Protein AF-A0A8H5K3U8-F1 (afdb_monomer_lite)

Radius of gyration: 23.88 Å; chains: 1; bounding box: 52×55×64 Å

Secondary structure (DSSP, 8-state):
---PPPP--------S-----------B-EEESS-GGGGTT-TTB-EEE-----SHHHHGGGHHHHHHHHHHHHHHHHHHHHS-TT-EEEESS--HHHHHHHHHHT-EEEE-HHHHHHHHHSPPHHHHHHHHHHHHHHHHHHHHHHHH--TT--GGG-

InterPro domains:
  IPR029149 Creatinase/Aminopeptidase P/Spt16, N-terminal [G3DSA:3.40.350.10] (11-123)

Structure (mmCIF, N/CA/C/O backbone):
data_AF-A0A8H5K3U8-F1
#
_entry.id   AF-A0A8H5K3U8-F1
#
loop_
_atom_site.group_PDB
_atom_site.id
_atom_site.type_symbol
_atom_site.label_atom_id
_atom_site.label_alt_id
_atom_site.label_comp_id
_atom_site.label_asym_id
_atom_site.label_entity_id
_atom_site.label_seq_id
_atom_site.pdbx_PDB_ins_code
_atom_site.Cartn_x
_atom_site.Cartn_y
_atom_site.Cartn_z
_atom_site.occupancy
_atom_site.B_iso_or_equiv
_atom_site.auth_seq_id
_atom_site.auth_comp_id
_atom_site.auth_asym_id
_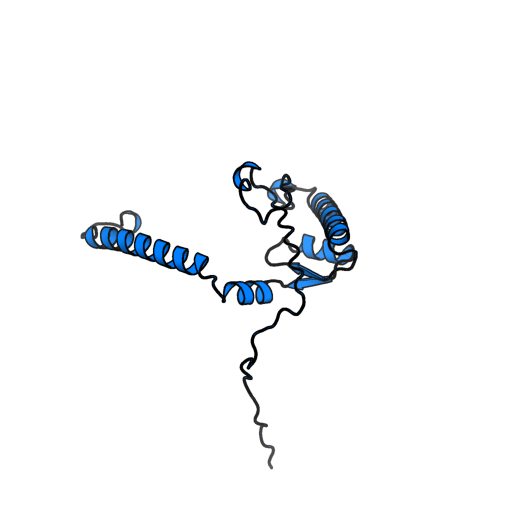atom_site.auth_atom_id
_atom_site.pdbx_PDB_model_num
ATOM 1 N N . MET A 1 1 ? 31.746 -33.593 36.440 1.00 41.69 1 MET A N 1
ATOM 2 C CA . MET A 1 1 ? 32.219 -32.749 35.324 1.00 41.69 1 MET A CA 1
ATOM 3 C C . MET A 1 1 ? 31.499 -33.202 34.060 1.00 41.69 1 MET A C 1
ATOM 5 O O . MET A 1 1 ? 31.989 -34.069 33.356 1.00 41.69 1 MET A O 1
ATOM 9 N N . ALA A 1 2 ? 30.262 -32.734 33.878 1.00 37.03 2 ALA A N 1
ATOM 10 C CA . ALA A 1 2 ? 29.428 -32.980 32.700 1.00 37.03 2 ALA A CA 1
ATOM 11 C C . ALA A 1 2 ? 28.155 -32.127 32.805 1.00 37.03 2 ALA A C 1
ATOM 13 O O . ALA A 1 2 ? 27.451 -32.224 33.806 1.00 37.03 2 ALA A O 1
ATOM 14 N N . SER A 1 3 ? 27.810 -31.383 31.757 1.00 30.94 3 SER A N 1
ATOM 15 C CA . SER A 1 3 ? 26.405 -31.221 31.374 1.00 30.94 3 SER A CA 1
ATOM 16 C C . SER A 1 3 ? 26.316 -30.980 29.872 1.00 30.94 3 SER A C 1
ATOM 18 O O . SER A 1 3 ? 26.881 -30.027 29.340 1.00 30.94 3 SER A O 1
ATOM 20 N N . LYS A 1 4 ? 25.625 -31.908 29.214 1.00 36.84 4 LYS A N 1
ATOM 21 C CA . LYS A 1 4 ? 25.260 -31.921 27.800 1.00 36.84 4 LYS A CA 1
ATOM 22 C C . LYS A 1 4 ? 24.430 -30.679 27.448 1.00 36.84 4 LYS A C 1
ATOM 24 O O . LYS A 1 4 ? 23.542 -30.307 28.209 1.00 36.84 4 LYS A O 1
ATOM 29 N N . LEU A 1 5 ? 24.686 -30.092 26.281 1.00 35.41 5 LEU A N 1
ATOM 30 C CA . LEU A 1 5 ? 23.784 -29.132 25.640 1.00 35.41 5 LEU A CA 1
ATOM 31 C C . LEU A 1 5 ? 22.569 -29.890 25.072 1.00 35.41 5 LEU A C 1
ATOM 33 O O . LEU A 1 5 ? 22.769 -30.936 24.447 1.00 35.41 5 LEU A O 1
ATOM 37 N N . PRO A 1 6 ? 21.328 -29.419 25.278 1.00 33.81 6 PRO A N 1
ATOM 38 C CA . PRO A 1 6 ? 20.158 -30.078 24.724 1.00 33.81 6 PRO A CA 1
ATOM 39 C C . PRO A 1 6 ? 19.976 -29.743 23.239 1.00 33.81 6 PRO A C 1
ATOM 41 O O . PRO A 1 6 ? 19.964 -28.591 22.815 1.00 33.81 6 PRO A O 1
ATOM 44 N N . SER A 1 7 ? 19.795 -30.811 22.472 1.00 40.22 7 SER A N 1
ATOM 45 C CA . SER A 1 7 ? 19.259 -30.866 21.119 1.00 40.22 7 SER A CA 1
ATOM 46 C C . SER A 1 7 ? 17.782 -30.456 21.088 1.00 40.22 7 SER A C 1
ATOM 48 O O . SER A 1 7 ? 16.975 -31.093 21.766 1.00 40.22 7 SER A O 1
ATOM 50 N N . SER A 1 8 ? 17.415 -29.448 20.292 1.00 31.80 8 SER A N 1
ATOM 51 C CA . SER A 1 8 ? 16.148 -29.377 19.529 1.00 31.80 8 SER A CA 1
ATOM 52 C C . SER A 1 8 ? 15.967 -27.992 18.893 1.00 31.80 8 SER A C 1
ATOM 54 O O . SER A 1 8 ? 15.274 -27.128 19.416 1.00 31.80 8 SER A O 1
ATOM 56 N N . VAL A 1 9 ? 16.554 -27.790 17.714 1.00 32.00 9 VAL A N 1
ATOM 57 C CA . VAL A 1 9 ? 15.950 -26.894 16.720 1.00 32.00 9 VAL A CA 1
ATOM 58 C C . VAL A 1 9 ? 15.238 -27.822 15.751 1.00 32.00 9 VAL A C 1
ATOM 60 O O . VAL A 1 9 ? 15.837 -28.350 14.821 1.00 32.00 9 VAL A O 1
ATOM 63 N N . ILE A 1 10 ? 13.986 -28.138 16.069 1.00 30.09 10 ILE A N 1
ATOM 64 C CA . ILE A 1 10 ? 13.078 -28.753 15.108 1.00 30.09 10 ILE A CA 1
ATOM 65 C C . ILE A 1 10 ? 12.421 -27.571 14.403 1.00 30.09 10 ILE A C 1
ATOM 67 O O . ILE A 1 10 ? 11.507 -26.951 14.945 1.00 30.09 10 ILE A O 1
ATOM 71 N N . GLU A 1 11 ? 12.928 -27.222 13.223 1.00 29.88 11 GLU A N 1
ATOM 72 C CA . GLU A 1 11 ? 12.160 -26.444 12.257 1.00 29.88 11 GLU A CA 1
ATOM 73 C C . GLU A 1 11 ? 10.977 -27.316 11.834 1.00 29.88 11 GLU A C 1
ATOM 75 O O . GLU A 1 11 ? 11.098 -28.226 11.017 1.00 29.88 11 GLU A O 1
ATOM 80 N N . THR A 1 12 ? 9.826 -27.110 12.469 1.00 28.36 12 THR A N 1
ATOM 81 C CA . THR A 1 12 ? 8.579 -27.696 11.992 1.00 28.36 12 THR A CA 1
ATOM 82 C C . THR A 1 12 ? 8.123 -26.878 10.794 1.00 28.36 12 THR A C 1
ATOM 84 O O . THR A 1 12 ? 7.576 -25.785 10.962 1.00 28.36 12 THR A O 1
ATOM 87 N N . GLU A 1 13 ? 8.345 -27.396 9.587 1.00 31.05 13 GLU A N 1
ATOM 88 C CA . GLU A 1 13 ? 7.593 -26.942 8.421 1.00 31.05 13 GLU A CA 1
ATOM 89 C C . GLU A 1 13 ? 6.086 -27.077 8.705 1.00 31.05 13 GLU A C 1
ATOM 91 O O . GLU A 1 13 ? 5.658 -28.082 9.290 1.00 31.05 13 GLU A O 1
ATOM 96 N N . PRO A 1 14 ? 5.252 -26.092 8.331 1.00 33.97 14 PRO A N 1
ATOM 97 C CA . PRO A 1 14 ? 3.816 -26.206 8.514 1.00 33.97 14 PRO A CA 1
ATOM 98 C C . PRO A 1 14 ? 3.279 -27.280 7.559 1.00 33.97 14 PRO A C 1
ATOM 100 O O . PRO A 1 14 ? 3.079 -27.050 6.372 1.00 33.97 14 PRO A O 1
ATOM 103 N N . SER A 1 15 ? 3.022 -28.469 8.102 1.00 33.56 15 SER A N 1
ATOM 104 C CA . SER A 1 15 ? 2.522 -29.658 7.397 1.00 33.56 15 SER A CA 1
ATOM 105 C C . SER A 1 15 ? 1.060 -29.564 6.940 1.00 33.56 15 SER A C 1
ATOM 107 O O . SER A 1 15 ? 0.487 -30.558 6.501 1.00 33.56 15 SER A O 1
ATOM 109 N N . HIS A 1 16 ? 0.429 -28.396 7.064 1.00 28.73 16 HIS A N 1
ATOM 110 C CA . HIS A 1 16 ? -0.973 -28.179 6.726 1.00 28.73 16 HIS A CA 1
ATOM 111 C C . HIS A 1 16 ? -1.127 -26.813 6.045 1.00 28.73 16 HIS A C 1
ATOM 113 O O . HIS A 1 16 ? -0.524 -25.841 6.512 1.00 28.73 16 HIS A O 1
ATOM 119 N N . PRO A 1 17 ? -1.937 -26.696 4.972 1.00 31.94 17 PRO A N 1
ATOM 120 C CA . PRO A 1 17 ? -2.291 -25.393 4.427 1.00 31.94 17 PRO A CA 1
ATOM 121 C C . PRO A 1 17 ? -2.891 -24.547 5.550 1.00 31.94 17 PRO A C 1
ATOM 123 O O . PRO A 1 17 ? -3.737 -25.025 6.307 1.00 31.94 17 PRO A O 1
ATOM 126 N N . VAL A 1 18 ? -2.439 -23.297 5.674 1.00 37.34 18 VAL A N 1
ATOM 127 C CA . VAL A 1 18 ? -3.036 -22.322 6.591 1.00 37.34 18 VAL A CA 1
ATOM 128 C C . VAL A 1 18 ? -4.493 -22.136 6.167 1.00 37.34 18 VAL A C 1
ATOM 130 O O . VAL A 1 18 ? -4.800 -21.388 5.243 1.00 37.34 18 VAL A O 1
ATOM 133 N N . SER A 1 19 ? -5.401 -22.874 6.801 1.00 28.19 19 SER A N 1
ATOM 134 C CA . SER A 1 19 ? -6.834 -22.712 6.606 1.00 28.19 19 SER A CA 1
ATOM 135 C C . SER A 1 19 ? -7.246 -21.419 7.297 1.00 28.19 19 SER A C 1
ATOM 137 O O . SER A 1 19 ? -7.151 -21.325 8.521 1.00 28.19 19 SER A O 1
ATOM 139 N N . PHE A 1 20 ? -7.704 -20.425 6.540 1.00 37.19 20 PHE A N 1
ATOM 140 C CA . PHE A 1 20 ? -8.389 -19.262 7.099 1.00 37.19 20 PHE A CA 1
ATOM 141 C C . PHE A 1 20 ? -9.792 -19.721 7.543 1.00 37.19 20 PHE A C 1
ATOM 143 O O . PHE A 1 20 ? -10.634 -19.948 6.676 1.00 37.19 20 PHE A O 1
ATOM 150 N N . PRO A 1 21 ? -10.081 -19.922 8.848 1.00 32.56 21 PRO A N 1
ATOM 151 C CA . PRO A 1 21 ? -11.246 -20.706 9.271 1.00 32.56 21 PRO A CA 1
ATOM 152 C C . PRO A 1 21 ? -12.588 -19.971 9.178 1.00 32.56 21 PRO A C 1
ATOM 154 O O . PRO A 1 21 ? -13.577 -20.460 9.711 1.00 32.56 21 PRO A O 1
ATOM 157 N N . TYR A 1 22 ? -12.662 -18.807 8.536 1.00 38.38 22 TYR A N 1
ATOM 158 C CA . TYR A 1 22 ? -13.899 -18.039 8.453 1.00 38.38 22 TYR A CA 1
ATOM 159 C C . TYR A 1 22 ? -14.019 -17.387 7.079 1.00 38.38 22 TYR A C 1
ATOM 161 O O . TYR A 1 22 ? -13.282 -16.461 6.747 1.00 38.38 22 TYR A O 1
ATOM 169 N N . GLY A 1 23 ? -14.979 -17.880 6.294 1.00 33.06 23 GLY A N 1
ATOM 170 C CA . GLY A 1 23 ? -15.411 -17.343 5.002 1.00 33.06 23 GLY A CA 1
ATOM 171 C C . GLY A 1 23 ? -16.159 -16.014 5.116 1.00 33.06 23 GLY A C 1
ATOM 172 O O . GLY A 1 23 ? -17.230 -15.850 4.542 1.00 33.06 23 GLY A O 1
ATOM 173 N N . HIS A 1 24 ? -15.597 -15.061 5.853 1.00 31.67 24 HIS A N 1
ATOM 174 C CA . HIS A 1 24 ? -16.055 -13.679 5.874 1.00 31.67 24 HIS A CA 1
ATOM 175 C C . HIS A 1 24 ? -14.875 -12.773 5.541 1.00 31.67 24 HIS A C 1
ATOM 177 O O . HIS A 1 24 ? -14.358 -12.042 6.382 1.00 31.67 24 HIS A O 1
ATOM 183 N N . SER A 1 25 ? -14.443 -12.827 4.283 1.00 35.81 25 SER A N 1
ATOM 184 C CA . SER A 1 25 ? -13.732 -11.707 3.682 1.00 35.81 25 SER A CA 1
ATOM 185 C C . SER A 1 25 ? -14.738 -10.568 3.573 1.00 35.81 25 SER A C 1
ATOM 187 O O . SER A 1 25 ? -15.526 -10.504 2.632 1.00 35.81 25 SER A O 1
ATOM 189 N N . ILE A 1 26 ? -14.772 -9.687 4.566 1.00 36.06 26 ILE A N 1
ATOM 190 C CA . ILE A 1 26 ? -15.421 -8.397 4.386 1.00 36.06 26 ILE A CA 1
ATOM 191 C C . ILE A 1 26 ? -14.509 -7.611 3.436 1.00 36.06 26 ILE A C 1
ATOM 193 O O . ILE A 1 26 ? -13.497 -7.052 3.856 1.00 36.06 26 ILE A O 1
ATOM 197 N N . HIS A 1 27 ? -14.839 -7.609 2.145 1.00 40.59 27 HIS A N 1
ATOM 198 C CA . HIS A 1 27 ? -14.146 -6.829 1.118 1.00 40.59 27 HIS A CA 1
ATOM 199 C C . HIS A 1 27 ? -14.521 -5.343 1.194 1.00 40.59 27 HIS A C 1
ATOM 201 O O . HIS A 1 27 ? -14.729 -4.716 0.172 1.00 40.59 27 HIS A O 1
ATOM 207 N N . HIS A 1 28 ? -14.553 -4.738 2.387 1.00 45.00 28 HIS A N 1
ATOM 208 C CA . HIS A 1 28 ? -14.693 -3.285 2.494 1.00 45.00 28 HIS A CA 1
ATOM 209 C C . HIS A 1 28 ? -13.369 -2.609 2.161 1.00 45.00 28 HIS A C 1
ATOM 211 O O . HIS A 1 28 ? -12.649 -2.105 3.026 1.00 45.00 28 HIS A O 1
ATOM 217 N N . VAL A 1 29 ? -13.044 -2.587 0.872 1.00 49.41 29 VAL A N 1
ATOM 218 C CA . VAL A 1 29 ? -11.942 -1.794 0.349 1.00 49.41 29 VAL A CA 1
ATOM 219 C C . VAL A 1 29 ? -12.456 -0.372 0.179 1.00 49.41 29 VAL A C 1
ATOM 221 O O . VAL A 1 29 ? -12.928 0.020 -0.881 1.00 49.41 29 VAL A O 1
ATOM 224 N N . ARG A 1 30 ? -12.387 0.423 1.248 1.00 54.00 30 ARG A N 1
ATOM 225 C CA . ARG A 1 30 ? -12.609 1.868 1.146 1.00 54.00 30 ARG A CA 1
ATOM 226 C C . ARG A 1 30 ? -11.314 2.547 0.747 1.00 54.00 30 ARG A C 1
ATOM 228 O O . ARG A 1 30 ? -10.394 2.678 1.553 1.00 54.00 30 ARG A O 1
ATOM 235 N N . VAL A 1 31 ? -11.244 2.973 -0.510 1.00 55.28 31 VAL A N 1
ATOM 236 C CA . VAL A 1 31 ? -10.058 3.651 -1.035 1.00 55.28 31 VAL A CA 1
ATOM 237 C C . VAL A 1 31 ? -10.139 5.139 -0.733 1.00 55.28 31 VAL A C 1
ATOM 239 O O . VAL A 1 31 ? -11.107 5.818 -1.080 1.00 55.28 31 VAL A O 1
ATOM 242 N N . TYR A 1 32 ? -9.088 5.639 -0.093 1.00 56.69 32 TYR A N 1
ATOM 243 C CA . TYR A 1 32 ? -8.920 7.041 0.245 1.00 56.69 32 TYR A CA 1
ATOM 244 C C . TYR A 1 32 ? -7.882 7.667 -0.687 1.00 56.69 32 TYR A C 1
ATOM 246 O O . TYR A 1 32 ? -6.724 7.262 -0.688 1.00 56.69 32 TYR A O 1
ATOM 254 N N . GLY A 1 33 ? -8.273 8.709 -1.427 1.00 58.09 33 GLY A N 1
ATOM 255 C CA . GLY A 1 33 ? -7.319 9.608 -2.102 1.00 58.09 33 GLY A CA 1
ATOM 256 C C . GLY A 1 33 ? -7.055 9.326 -3.572 1.00 58.09 33 GLY A C 1
ATOM 257 O O . GLY A 1 33 ? -6.319 10.083 -4.200 1.00 58.09 33 GLY A O 1
ATOM 258 N N . LEU A 1 34 ? -7.707 8.313 -4.136 1.00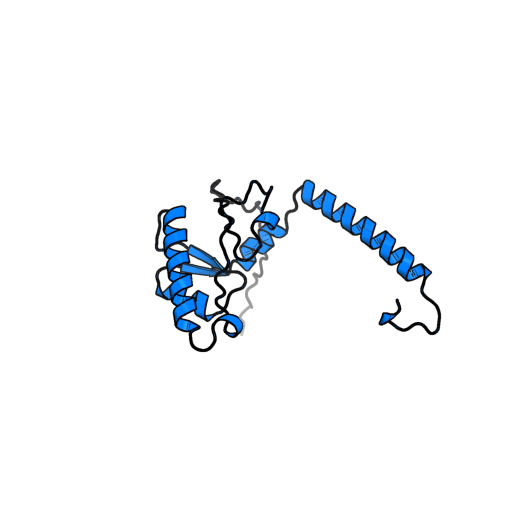 58.47 34 LEU A N 1
ATOM 259 C CA . LEU A 1 34 ? -7.863 8.214 -5.579 1.00 58.47 34 LEU A CA 1
ATOM 260 C C . LEU A 1 34 ? -9.053 9.080 -6.021 1.00 58.47 34 LEU A C 1
ATOM 262 O O . LEU A 1 34 ? -10.096 9.068 -5.358 1.00 58.47 34 LEU A O 1
ATOM 266 N N . PRO A 1 35 ? -8.944 9.818 -7.138 1.00 71.19 35 PRO A N 1
ATOM 267 C CA . PRO A 1 35 ? -10.115 10.294 -7.854 1.00 71.19 35 PRO A CA 1
ATOM 268 C C . PRO A 1 35 ? -11.127 9.151 -8.051 1.00 71.19 35 PRO A C 1
ATOM 270 O O . PRO A 1 35 ? -10.708 8.056 -8.432 1.00 71.19 35 PRO A O 1
ATOM 273 N N . PRO A 1 36 ? -12.442 9.376 -7.854 1.00 75.56 36 PRO A N 1
ATOM 274 C CA . PRO A 1 36 ? -13.441 8.306 -7.919 1.00 75.56 36 PRO A CA 1
ATOM 275 C C . PRO A 1 36 ? -13.400 7.469 -9.200 1.00 75.56 36 PRO A C 1
ATOM 277 O O . PRO A 1 36 ? -13.690 6.279 -9.160 1.00 75.56 36 PRO A O 1
ATOM 280 N N . HIS A 1 37 ? -12.983 8.065 -10.321 1.00 83.56 37 HIS A N 1
ATOM 281 C CA . HIS A 1 37 ? -12.863 7.370 -11.600 1.00 83.56 37 HIS A CA 1
ATOM 282 C C . HIS A 1 37 ? -11.811 6.250 -11.612 1.00 83.56 37 HIS A C 1
ATOM 284 O O . HIS A 1 37 ? -11.955 5.312 -12.380 1.00 83.56 37 HIS A O 1
ATOM 290 N N . LEU A 1 38 ? -10.781 6.302 -10.759 1.00 82.31 38 LEU A N 1
ATOM 291 C CA . LEU A 1 38 ? -9.758 5.248 -10.692 1.00 82.31 38 LEU A CA 1
ATOM 292 C C . LEU A 1 38 ? -10.234 3.998 -9.948 1.00 82.31 38 LEU A C 1
ATOM 294 O O . LEU A 1 38 ? -9.598 2.957 -10.042 1.00 82.31 38 LEU A O 1
ATOM 298 N N . ALA A 1 39 ? -11.324 4.109 -9.191 1.00 79.94 39 ALA A N 1
ATOM 299 C CA . ALA A 1 39 ? -11.955 2.982 -8.517 1.00 79.94 39 ALA A CA 1
ATOM 300 C C . ALA A 1 39 ? -13.167 2.436 -9.301 1.00 79.94 39 ALA A C 1
ATOM 302 O O . ALA A 1 39 ? -13.772 1.448 -8.890 1.00 79.94 39 ALA A O 1
ATOM 303 N N . GLN A 1 40 ? -13.537 3.070 -10.422 1.00 80.50 40 GLN A N 1
ATOM 304 C CA . GLN A 1 40 ? -14.645 2.614 -11.260 1.00 80.50 40 GLN A CA 1
ATOM 305 C C . GLN A 1 40 ? -14.317 1.261 -11.897 1.00 80.50 40 GLN A C 1
ATOM 307 O O . GLN A 1 40 ? -13.242 1.073 -12.456 1.00 80.50 40 GLN A O 1
ATOM 312 N N . GLY A 1 41 ? -15.278 0.337 -11.847 1.00 83.44 41 GLY A N 1
ATOM 313 C CA . GLY A 1 41 ? -15.153 -0.984 -12.466 1.00 83.44 41 GLY A CA 1
ATOM 314 C C . GLY A 1 41 ? -14.494 -2.056 -11.595 1.00 83.44 41 GLY A C 1
ATOM 315 O O . GLY A 1 41 ? -14.315 -3.164 -12.084 1.00 83.44 41 GLY A O 1
ATOM 316 N N . HIS A 1 42 ? -14.165 -1.767 -10.331 1.00 82.94 42 HIS A N 1
ATOM 317 C CA . HIS A 1 42 ? -13.680 -2.773 -9.381 1.00 82.94 42 HIS A CA 1
ATOM 318 C C . HIS A 1 42 ? -14.823 -3.313 -8.516 1.00 82.94 42 HIS A C 1
ATOM 320 O O . HIS A 1 42 ? -15.293 -2.629 -7.610 1.00 82.94 42 HIS A O 1
ATOM 326 N N . GLU A 1 43 ? -15.243 -4.558 -8.746 1.00 84.06 43 GLU A N 1
ATOM 327 C CA . GLU A 1 43 ? -16.373 -5.176 -8.034 1.00 84.06 43 GLU A CA 1
ATOM 328 C C . GLU A 1 43 ? -16.123 -5.443 -6.539 1.00 84.06 43 GLU A C 1
ATOM 330 O O . GLU A 1 43 ? -17.060 -5.711 -5.794 1.00 84.06 43 GLU A O 1
ATOM 335 N N . THR A 1 44 ? -14.870 -5.364 -6.090 1.00 82.44 44 THR A N 1
ATOM 336 C CA . THR A 1 44 ? -14.463 -5.595 -4.692 1.00 82.44 44 THR A CA 1
ATOM 337 C C . THR A 1 44 ? -14.349 -4.310 -3.863 1.00 82.44 44 THR A C 1
ATOM 339 O O . THR A 1 44 ? -13.899 -4.357 -2.720 1.00 82.44 44 THR A O 1
ATOM 342 N N . VAL A 1 45 ? -14.718 -3.155 -4.428 1.00 84.06 45 VAL A N 1
ATOM 343 C CA . VAL A 1 45 ? -14.700 -1.846 -3.759 1.00 84.06 45 VAL A CA 1
ATOM 344 C C . VAL A 1 45 ? -16.136 -1.403 -3.495 1.00 84.06 45 VAL A C 1
ATOM 346 O O . VAL A 1 45 ? -16.837 -0.989 -4.414 1.00 84.06 45 VAL A O 1
ATOM 349 N N . ASP A 1 46 ? -16.570 -1.435 -2.235 1.00 83.25 46 ASP A N 1
ATOM 350 C CA . ASP A 1 46 ? -17.941 -1.029 -1.890 1.00 83.25 46 ASP A CA 1
ATOM 351 C C . ASP A 1 46 ? -18.152 0.488 -1.909 1.00 83.25 46 ASP A C 1
ATOM 353 O O . ASP A 1 46 ? -19.251 0.970 -2.173 1.00 83.25 46 ASP A O 1
ATOM 357 N N . GLU A 1 47 ? -17.122 1.268 -1.564 1.00 83.12 47 GLU A N 1
ATOM 358 C CA . GLU A 1 47 ? -17.263 2.717 -1.437 1.00 83.12 47 GLU A CA 1
ATOM 359 C C . GLU A 1 47 ? -15.940 3.462 -1.631 1.00 83.12 47 GLU A C 1
ATOM 361 O O . GLU A 1 47 ? -14.894 3.082 -1.103 1.00 83.12 47 GLU A O 1
ATOM 366 N N . VAL A 1 48 ? -16.014 4.601 -2.320 1.00 82.06 48 VAL A N 1
ATOM 367 C CA . VAL A 1 48 ? -14.884 5.507 -2.540 1.00 82.06 48 VAL A CA 1
ATOM 368 C C . VAL A 1 48 ? -15.120 6.807 -1.786 1.00 82.06 48 VAL A C 1
ATOM 370 O O . VAL A 1 48 ? -16.158 7.449 -1.944 1.00 82.06 48 VAL A O 1
ATOM 373 N N . ARG A 1 49 ? -14.145 7.221 -0.972 1.00 79.88 49 ARG A N 1
ATOM 374 C CA . ARG A 1 49 ? -14.217 8.451 -0.172 1.00 79.88 49 ARG A CA 1
ATOM 375 C C . ARG A 1 49 ? -12.995 9.325 -0.416 1.00 79.88 49 ARG A C 1
ATOM 377 O O . ARG A 1 49 ? -11.888 8.845 -0.650 1.00 79.88 49 ARG A O 1
ATOM 384 N N . THR A 1 50 ? -13.167 10.634 -0.276 1.00 79.38 50 THR A N 1
ATOM 385 C CA . THR A 1 50 ? -12.039 11.571 -0.311 1.00 79.38 50 THR A CA 1
ATOM 386 C C . THR A 1 50 ? -11.043 11.255 0.808 1.00 79.38 50 THR A C 1
ATOM 388 O O . THR A 1 50 ? -11.434 11.145 1.974 1.00 79.38 50 THR A O 1
ATOM 391 N N . ALA A 1 51 ? -9.749 11.145 0.474 1.00 78.19 51 ALA A N 1
ATOM 392 C CA . ALA A 1 51 ? -8.699 10.965 1.477 1.00 78.19 51 ALA A CA 1
ATOM 393 C C . ALA A 1 51 ? -8.659 12.114 2.474 1.00 78.19 51 ALA A C 1
ATOM 395 O O . ALA A 1 51 ? -8.639 13.290 2.111 1.00 78.19 51 ALA A O 1
ATOM 396 N N . LYS A 1 52 ? -8.516 11.744 3.744 1.00 81.38 52 LYS A N 1
ATOM 397 C CA . LYS A 1 52 ? -8.117 12.654 4.810 1.00 81.38 52 LYS A CA 1
ATOM 398 C C . LYS A 1 52 ? -6.661 12.371 5.131 1.00 81.38 52 LYS A C 1
ATOM 400 O O . LYS A 1 52 ? -6.337 11.363 5.750 1.00 81.38 52 LYS A O 1
ATOM 405 N N . SER A 1 53 ? -5.784 13.252 4.666 1.00 82.06 53 SER A N 1
ATOM 406 C CA . SER A 1 53 ? -4.356 13.117 4.925 1.00 82.06 53 SER A CA 1
ATOM 407 C C . SER A 1 53 ? -4.047 13.413 6.393 1.00 82.06 53 SER A C 1
ATOM 409 O O . SER A 1 53 ? -4.368 14.487 6.908 1.00 82.06 53 SER A O 1
ATOM 411 N N . VAL A 1 54 ? -3.387 12.459 7.045 1.00 87.81 54 VAL A N 1
ATOM 412 C CA . VAL A 1 54 ? -2.898 12.532 8.430 1.00 87.81 54 VAL A CA 1
ATOM 413 C C . VAL A 1 54 ? -1.373 12.634 8.466 1.00 87.81 54 VAL A C 1
ATOM 415 O O . VAL A 1 54 ? -0.711 12.020 9.291 1.00 87.81 54 VAL A O 1
ATOM 418 N N . THR A 1 55 ? -0.796 13.390 7.530 1.00 88.00 55 THR A N 1
ATOM 419 C CA . THR A 1 55 ? 0.648 13.666 7.458 1.00 88.00 55 THR A CA 1
ATOM 420 C C . THR A 1 55 ? 0.951 15.094 7.889 1.00 88.00 55 THR A C 1
ATOM 422 O O . THR A 1 55 ? 0.141 16.000 7.654 1.00 88.00 55 THR A O 1
ATOM 425 N N . PHE A 1 56 ? 2.138 15.324 8.457 1.00 89.88 56 PHE A N 1
ATOM 426 C CA . PHE A 1 56 ? 2.551 16.666 8.870 1.00 89.88 56 PHE A CA 1
ATOM 427 C C . PHE A 1 56 ? 2.586 17.644 7.690 1.00 89.88 56 PHE A C 1
ATOM 429 O O . PHE A 1 56 ? 2.051 18.739 7.804 1.00 89.88 56 PHE A O 1
ATOM 436 N N . THR A 1 57 ? 3.081 17.231 6.520 1.00 90.69 57 THR A N 1
ATOM 437 C CA . THR A 1 57 ? 3.123 18.070 5.306 1.00 90.69 57 THR A CA 1
ATOM 438 C C . THR A 1 57 ? 1.757 18.651 4.934 1.00 90.69 57 THR A C 1
ATOM 440 O O . THR A 1 57 ? 1.655 19.796 4.514 1.00 90.69 57 THR A O 1
ATOM 443 N N . SER A 1 58 ? 0.686 17.878 5.124 1.00 86.81 58 SER A N 1
ATOM 444 C CA . SER A 1 58 ? -0.681 18.309 4.801 1.00 86.81 58 SER A CA 1
ATOM 445 C C . SER A 1 58 ? -1.408 19.028 5.945 1.00 86.81 58 SER A C 1
ATOM 447 O O . SER A 1 58 ? -2.422 19.690 5.715 1.00 86.81 58 SER A O 1
ATOM 449 N N . SER A 1 59 ? -0.952 18.841 7.185 1.00 89.06 59 SER A N 1
ATOM 450 C CA . SER A 1 59 ? -1.695 19.175 8.410 1.00 89.06 59 SER A CA 1
ATOM 451 C C . SER A 1 59 ? -1.021 20.235 9.272 1.00 89.06 59 SER A C 1
ATOM 453 O O . SER A 1 59 ? -1.690 20.885 10.081 1.00 89.06 59 SER A O 1
ATOM 455 N N . GLY A 1 60 ? 0.289 20.401 9.101 1.00 93.31 60 GLY A N 1
ATOM 456 C CA . GLY A 1 60 ? 1.140 21.280 9.881 1.00 93.31 60 GLY A CA 1
ATOM 457 C C . GLY A 1 60 ? 0.940 21.092 11.390 1.00 93.31 60 GLY A C 1
ATOM 458 O O . GLY A 1 60 ? 0.708 19.972 11.855 1.00 93.31 60 GLY A O 1
ATOM 459 N N . PRO A 1 61 ? 0.933 22.191 12.164 1.00 95.75 61 PRO A N 1
ATOM 460 C CA . PRO A 1 61 ? 0.760 22.152 13.618 1.00 95.75 61 PRO A CA 1
ATOM 461 C C . PRO A 1 61 ? -0.547 21.505 14.109 1.00 95.75 61 PRO A C 1
ATOM 463 O O . PRO A 1 61 ? -0.656 21.148 15.276 1.00 95.75 61 PRO A O 1
ATOM 466 N N . LYS A 1 62 ? -1.555 21.328 13.242 1.00 93.50 62 LYS A N 1
ATOM 467 C CA . LYS A 1 62 ? -2.845 20.709 13.598 1.00 93.50 62 LYS A CA 1
ATOM 468 C C . LYS A 1 62 ? -2.843 19.180 13.455 1.00 93.50 62 LYS A C 1
ATOM 470 O O . LYS A 1 62 ? -3.914 18.572 13.486 1.00 93.50 62 LYS A O 1
ATOM 475 N N . ILE A 1 63 ? -1.673 18.559 13.276 1.00 94.25 63 ILE A N 1
ATOM 476 C CA . ILE A 1 63 ? -1.528 17.120 13.022 1.00 94.25 63 ILE A CA 1
ATOM 477 C C . ILE A 1 63 ? -2.243 16.258 14.069 1.00 94.25 63 ILE A C 1
ATOM 479 O O . ILE A 1 63 ? -3.080 15.444 13.696 1.00 94.25 63 ILE A O 1
ATOM 483 N N . HIS A 1 64 ? -2.049 16.531 15.360 1.00 93.81 64 HIS A N 1
ATOM 484 C CA . HIS A 1 64 ? -2.653 15.742 16.439 1.00 93.81 64 HIS A CA 1
ATOM 485 C C . HIS A 1 64 ? -4.187 15.751 16.405 1.00 93.81 64 HIS A C 1
ATOM 487 O O . HIS A 1 64 ? -4.831 14.719 16.589 1.00 93.81 64 HIS A O 1
ATOM 493 N N . TYR A 1 65 ? -4.787 16.913 16.121 1.00 94.31 65 TYR A N 1
ATOM 494 C CA . TYR A 1 65 ? -6.238 17.028 15.968 1.00 94.31 65 TYR A CA 1
ATOM 495 C C . TYR A 1 65 ? -6.737 16.212 14.768 1.00 94.31 65 TYR A C 1
ATOM 497 O O . TYR A 1 65 ? -7.752 15.521 14.862 1.00 94.31 65 TYR A O 1
ATOM 505 N N . ARG A 1 66 ? -6.019 16.268 13.640 1.00 93.00 66 ARG A N 1
ATOM 506 C CA . ARG A 1 66 ? -6.392 15.533 12.426 1.00 93.00 66 ARG A CA 1
ATOM 507 C C . ARG A 1 66 ? -6.239 14.026 12.582 1.00 93.00 66 ARG A C 1
ATOM 509 O O . ARG A 1 66 ? -7.137 13.307 12.162 1.00 93.00 66 ARG A O 1
ATOM 516 N N . GLU A 1 67 ? -5.165 13.564 13.213 1.00 94.12 67 GLU A N 1
ATOM 517 C CA . GLU A 1 67 ? -4.946 12.145 13.511 1.00 94.12 67 GLU A CA 1
ATOM 518 C C . GLU A 1 67 ? -6.048 11.597 14.416 1.00 94.12 67 GLU A C 1
ATOM 520 O O . GLU A 1 67 ? -6.633 10.566 14.097 1.00 94.12 67 GLU A O 1
ATOM 525 N N . ARG A 1 68 ? -6.407 12.318 15.489 1.00 95.62 68 ARG A N 1
ATOM 526 C CA . ARG A 1 68 ? -7.490 11.897 16.389 1.00 95.62 68 ARG A CA 1
ATOM 527 C C . ARG A 1 68 ? -8.849 11.877 15.703 1.00 95.62 68 ARG A C 1
ATOM 529 O O . ARG A 1 68 ? -9.587 10.908 15.860 1.00 95.62 68 ARG A O 1
ATOM 536 N N . LYS A 1 69 ? -9.172 12.905 14.914 1.00 94.25 69 LYS A N 1
ATOM 537 C CA . LYS A 1 69 ? -10.429 12.944 14.155 1.00 94.25 69 LYS A CA 1
ATOM 538 C C . LYS A 1 69 ? -10.514 11.795 13.150 1.00 94.25 69 LYS A C 1
ATOM 540 O O . LYS A 1 69 ? -11.534 11.121 13.082 1.00 94.25 69 LYS A O 1
ATOM 545 N N . TRP A 1 70 ? -9.444 11.559 12.397 1.00 93.06 70 TRP A N 1
ATOM 546 C CA . TRP A 1 70 ? -9.375 10.453 11.446 1.00 93.06 70 TRP A CA 1
ATOM 547 C C . TRP A 1 70 ? -9.500 9.094 12.143 1.00 93.06 70 TRP A C 1
ATOM 549 O O . TRP A 1 70 ? -10.274 8.252 11.702 1.00 93.06 70 TRP A O 1
ATOM 559 N N . ALA A 1 71 ? -8.796 8.898 13.261 1.00 94.62 71 ALA A N 1
ATOM 560 C CA . ALA A 1 71 ? -8.841 7.654 14.018 1.00 94.62 71 ALA A CA 1
ATOM 561 C C . ALA A 1 71 ? -10.249 7.367 14.563 1.00 94.62 71 ALA A C 1
ATOM 563 O O . ALA A 1 71 ? -10.701 6.229 14.478 1.00 94.62 71 ALA A O 1
ATOM 564 N N . GLN A 1 72 ? -10.971 8.387 15.043 1.00 95.75 72 GLN A N 1
ATOM 565 C CA . GLN A 1 72 ? -12.360 8.234 15.488 1.00 95.75 72 GLN A CA 1
ATOM 566 C C . GLN A 1 72 ? -13.267 7.746 14.353 1.00 95.75 72 GLN A C 1
ATOM 568 O O . GLN A 1 72 ? -14.013 6.787 14.529 1.00 95.75 72 GLN A O 1
ATOM 573 N N . GLU A 1 73 ? -13.143 8.347 13.168 1.00 93.00 73 GLU A N 1
ATOM 574 C CA . GLU A 1 73 ? -13.908 7.928 11.991 1.00 93.00 73 GLU A CA 1
ATOM 575 C C . GLU A 1 73 ? -13.590 6.485 11.571 1.00 93.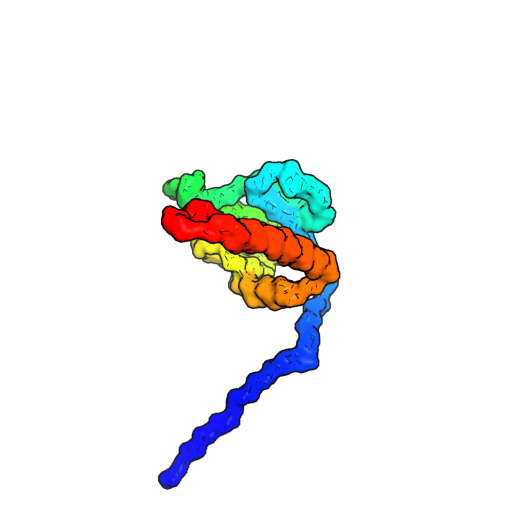00 73 GLU A C 1
ATOM 577 O O . GLU A 1 73 ? -14.483 5.775 11.110 1.00 93.00 73 GLU A O 1
ATOM 582 N N . MET A 1 74 ? -12.339 6.035 11.731 1.00 92.81 74 MET A N 1
ATOM 583 C CA . MET A 1 74 ? -11.966 4.640 11.474 1.00 92.81 74 MET A CA 1
ATOM 584 C C . MET A 1 74 ? -12.546 3.688 12.517 1.00 92.81 74 MET A C 1
ATOM 586 O O . MET A 1 74 ? -13.025 2.625 12.141 1.00 92.81 74 MET A O 1
ATOM 590 N N . VAL A 1 75 ? -12.541 4.050 13.802 1.00 95.44 75 VAL A N 1
ATOM 591 C CA . VAL A 1 75 ? -13.153 3.236 14.866 1.00 95.44 75 VAL A CA 1
ATOM 592 C C . VAL A 1 75 ? -14.644 3.053 14.612 1.00 95.44 75 VAL A C 1
ATOM 594 O O . VAL A 1 75 ? -15.115 1.919 14.587 1.00 95.44 75 VAL A O 1
ATOM 597 N N . ASP A 1 76 ? -15.366 4.147 14.364 1.00 94.44 76 ASP A N 1
ATOM 598 C CA . ASP A 1 76 ? -16.813 4.105 14.126 1.00 94.44 76 ASP A CA 1
ATOM 599 C C . ASP A 1 76 ? -17.134 3.311 12.850 1.00 94.44 76 ASP A C 1
ATOM 601 O O . ASP A 1 76 ? -18.094 2.541 12.792 1.00 94.44 76 ASP A O 1
ATOM 605 N N . MET A 1 77 ? -16.281 3.438 11.829 1.00 90.94 77 MET A N 1
ATOM 606 C CA . MET A 1 77 ? -16.373 2.623 10.628 1.00 90.94 77 MET A CA 1
ATOM 607 C C . MET A 1 77 ? -16.177 1.143 10.933 1.00 90.94 77 MET A C 1
ATOM 609 O O . MET A 1 77 ? -17.024 0.341 10.565 1.00 90.94 77 MET A O 1
ATOM 613 N N . ILE A 1 78 ? -15.075 0.768 11.571 1.00 93.06 78 ILE A N 1
ATOM 614 C CA . ILE A 1 78 ? -14.758 -0.631 11.857 1.00 93.06 78 ILE A CA 1
ATOM 615 C C . ILE A 1 78 ? -15.875 -1.250 12.693 1.00 93.06 78 ILE A C 1
ATOM 617 O O . ILE A 1 78 ? -16.354 -2.324 12.344 1.00 93.06 78 ILE A O 1
ATOM 621 N N . GLU A 1 79 ? -16.360 -0.544 13.715 1.00 94.38 79 GLU A N 1
ATOM 622 C CA . GLU A 1 79 ? -17.499 -0.972 14.526 1.00 94.38 79 GLU A CA 1
ATOM 623 C C . GLU A 1 79 ? -18.748 -1.231 13.677 1.00 94.38 79 GLU A C 1
ATOM 625 O O . GLU A 1 79 ? -19.375 -2.275 13.842 1.00 94.38 79 GLU A O 1
ATOM 630 N N . SER A 1 80 ? -19.069 -0.343 12.729 1.00 92.38 80 SER A N 1
ATOM 631 C CA . SER A 1 80 ? -20.220 -0.522 11.832 1.00 92.38 80 SER A CA 1
ATOM 632 C C . SER A 1 80 ? -20.114 -1.764 10.939 1.00 92.38 80 SER A C 1
ATOM 634 O O . SER A 1 80 ? -21.135 -2.330 10.561 1.00 92.38 80 SER A O 1
ATOM 636 N N . LEU A 1 81 ? -18.890 -2.195 10.616 1.00 90.06 81 LEU A N 1
ATOM 637 C CA . LEU A 1 81 ? -18.630 -3.326 9.724 1.00 90.06 81 LEU A CA 1
ATOM 638 C C . LEU A 1 81 ? -18.540 -4.657 10.469 1.00 90.06 81 LEU A C 1
ATOM 640 O O . LEU A 1 81 ? -19.011 -5.678 9.979 1.00 90.06 81 LEU A O 1
ATOM 644 N N . VAL A 1 82 ? -17.913 -4.660 11.646 1.00 91.75 82 VAL A N 1
ATOM 645 C CA . VAL A 1 82 ? -17.607 -5.893 12.391 1.00 91.75 82 VAL A CA 1
ATOM 646 C C . VAL A 1 82 ? -18.500 -6.094 13.618 1.00 91.75 82 VAL A C 1
ATOM 648 O O . VAL A 1 82 ? -18.396 -7.118 14.293 1.00 91.75 82 VAL A O 1
ATOM 651 N N . GLY A 1 83 ? -19.343 -5.110 13.950 1.00 91.56 83 GLY A N 1
ATOM 652 C CA . GLY A 1 83 ? -20.234 -5.120 15.114 1.00 91.56 83 GLY A CA 1
ATOM 653 C C . GLY A 1 83 ? -19.512 -5.050 16.464 1.00 91.56 83 GLY A C 1
ATOM 654 O O . GLY A 1 83 ? -20.119 -5.313 17.501 1.00 91.56 83 GLY A O 1
ATOM 655 N N . LYS A 1 84 ? -18.205 -4.753 16.475 1.00 91.75 84 LYS A N 1
ATOM 656 C CA . LYS A 1 84 ? -17.379 -4.689 17.688 1.00 91.75 84 LYS A CA 1
ATOM 657 C C . LYS A 1 84 ? -16.488 -3.463 17.667 1.00 91.75 84 LYS A C 1
ATOM 659 O O . LYS A 1 84 ? -15.642 -3.317 16.788 1.00 91.75 84 LYS A O 1
ATOM 664 N N . ARG A 1 85 ? -16.611 -2.638 18.703 1.00 91.62 85 ARG A N 1
ATOM 665 C CA . ARG A 1 85 ? -15.781 -1.444 18.864 1.00 91.62 85 ARG A CA 1
ATOM 666 C C . ARG A 1 85 ? -14.320 -1.769 19.197 1.00 91.62 85 ARG A C 1
ATOM 668 O O . ARG A 1 85 ? -13.426 -1.084 18.729 1.00 91.62 85 ARG A O 1
ATOM 675 N N . SER A 1 86 ? -14.061 -2.845 19.943 1.00 94.50 86 SER A N 1
ATOM 676 C CA . SER A 1 86 ? -12.719 -3.309 20.350 1.00 94.50 86 SER A CA 1
ATOM 677 C C . SER A 1 86 ? -12.105 -4.347 19.407 1.00 94.50 86 SER A C 1
ATOM 679 O O . SER A 1 86 ? -11.446 -5.295 19.837 1.00 94.50 86 SER A O 1
ATOM 681 N N . ALA A 1 87 ? -12.342 -4.201 18.103 1.00 95.06 87 ALA A N 1
ATOM 682 C CA . ALA A 1 87 ? -11.838 -5.134 17.105 1.00 95.06 87 ALA A CA 1
ATOM 683 C C . ALA A 1 87 ? -10.299 -5.204 17.075 1.00 95.06 87 ALA A C 1
ATOM 685 O O . ALA A 1 87 ? -9.598 -4.226 17.359 1.00 95.06 87 ALA A O 1
ATOM 686 N N . THR A 1 88 ? -9.778 -6.370 16.684 1.00 95.75 88 THR A N 1
ATOM 687 C CA . THR A 1 88 ? -8.364 -6.533 16.336 1.00 95.75 88 THR A CA 1
ATOM 688 C C . THR A 1 88 ? -8.134 -6.096 14.897 1.00 95.75 88 THR A C 1
ATOM 690 O O . THR A 1 88 ? -8.791 -6.596 13.987 1.00 95.75 88 THR A O 1
ATOM 693 N N . VAL A 1 89 ? -7.194 -5.176 14.690 1.00 95.12 89 VAL A N 1
ATOM 694 C CA . VAL A 1 89 ? -6.927 -4.537 13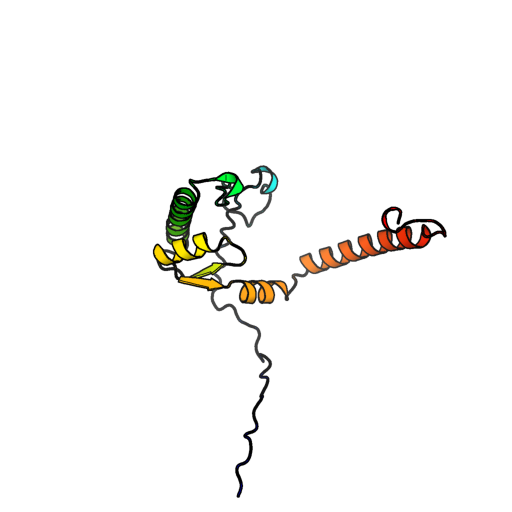.399 1.00 95.12 89 VAL A CA 1
ATOM 695 C C . VAL A 1 89 ? -5.448 -4.659 13.062 1.00 95.12 89 VAL A C 1
ATOM 697 O O . VAL A 1 89 ? -4.580 -4.234 13.827 1.00 95.12 89 VAL A O 1
ATOM 700 N N . GLY A 1 90 ? -5.166 -5.241 11.898 1.00 94.81 90 GLY A N 1
ATOM 701 C CA . GLY A 1 90 ? -3.822 -5.307 11.342 1.00 94.81 90 GLY A CA 1
ATOM 702 C C . GLY A 1 90 ? -3.438 -4.013 10.621 1.00 94.81 90 GLY A C 1
ATOM 703 O O . GLY A 1 90 ? -4.190 -3.548 9.770 1.00 94.81 90 GLY A O 1
ATOM 704 N N . LEU A 1 91 ? -2.251 -3.469 10.904 1.00 94.19 91 LEU A N 1
ATOM 705 C CA . LEU A 1 91 ? -1.677 -2.305 10.210 1.00 94.19 91 LEU A CA 1
ATOM 706 C C . LEU A 1 91 ? -0.336 -2.676 9.549 1.00 94.19 91 LEU A C 1
ATOM 708 O O . LEU A 1 91 ? 0.475 -3.370 10.164 1.00 94.19 91 LEU A O 1
ATOM 712 N N . GLU A 1 92 ? -0.089 -2.229 8.310 1.00 88.62 92 GLU A N 1
ATOM 713 C CA . GLU A 1 92 ? 1.145 -2.557 7.561 1.00 88.62 92 GLU A CA 1
ATOM 714 C C . GLU A 1 92 ? 2.075 -1.352 7.336 1.00 88.62 92 GLU A C 1
ATOM 716 O O . GLU A 1 92 ? 3.284 -1.489 7.495 1.00 88.62 92 GLU A O 1
ATOM 721 N N . ARG A 1 93 ? 1.555 -0.152 7.038 1.00 85.75 93 ARG A N 1
ATOM 722 C CA . ARG A 1 93 ? 2.354 1.087 6.917 1.00 85.75 93 ARG A CA 1
ATOM 723 C C . ARG A 1 93 ? 1.518 2.315 7.261 1.00 85.75 93 ARG A C 1
ATOM 725 O O . ARG A 1 93 ? 0.717 2.770 6.452 1.00 85.75 93 ARG A O 1
ATOM 732 N N . ILE A 1 94 ? 1.710 2.867 8.455 1.00 86.25 94 ILE A N 1
ATOM 733 C CA . ILE A 1 94 ? 1.001 4.070 8.904 1.00 86.25 94 ILE A CA 1
ATOM 734 C C . ILE A 1 94 ? 1.892 4.917 9.813 1.00 86.25 94 ILE A C 1
ATOM 736 O O . ILE A 1 94 ? 2.836 4.403 10.414 1.00 86.25 94 ILE A O 1
ATOM 740 N N . ASN A 1 95 ? 1.587 6.211 9.933 1.00 87.06 95 ASN A N 1
ATOM 741 C CA . ASN A 1 95 ? 2.243 7.082 10.907 1.00 87.06 95 ASN A CA 1
ATOM 742 C C . ASN A 1 95 ? 2.097 6.498 12.316 1.00 87.06 95 ASN A C 1
ATOM 744 O O . ASN A 1 95 ? 0.991 6.166 12.741 1.00 87.06 95 ASN A O 1
ATOM 748 N N . ALA A 1 96 ? 3.209 6.410 13.050 1.00 90.88 96 ALA A N 1
ATOM 749 C CA . ALA A 1 96 ? 3.243 5.767 14.362 1.00 90.88 96 ALA A CA 1
ATOM 750 C C . ALA A 1 96 ? 2.204 6.355 15.331 1.00 90.88 96 ALA A C 1
ATOM 752 O O . ALA A 1 96 ? 1.513 5.607 16.021 1.00 90.88 96 ALA A O 1
ATOM 753 N N . ASN A 1 97 ? 2.029 7.683 15.326 1.00 93.25 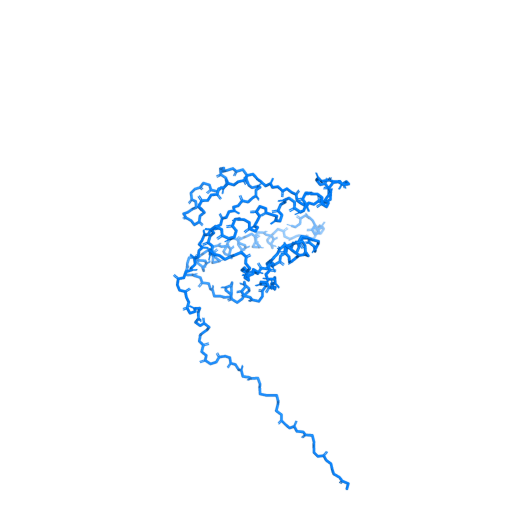97 ASN A N 1
ATOM 754 C CA . ASN A 1 97 ? 1.069 8.339 16.210 1.00 93.25 97 ASN A CA 1
ATOM 755 C C . ASN A 1 97 ? -0.380 7.923 15.924 1.00 93.25 97 ASN A C 1
ATOM 757 O O . ASN A 1 97 ? -1.173 7.775 16.845 1.00 93.25 97 ASN A O 1
ATOM 761 N N . VAL A 1 98 ? -0.727 7.642 14.668 1.00 93.31 98 VAL A N 1
ATOM 762 C CA . VAL A 1 98 ? -2.065 7.156 14.316 1.00 93.31 98 VAL A CA 1
ATOM 763 C C . VAL A 1 98 ? -2.335 5.781 14.931 1.00 93.31 98 VAL A C 1
ATOM 765 O O . VAL A 1 98 ? -3.409 5.568 15.488 1.00 93.31 98 VAL A O 1
ATOM 768 N N . ALA A 1 99 ? -1.363 4.864 14.890 1.00 94.31 99 ALA A N 1
ATOM 769 C CA . ALA A 1 99 ? -1.498 3.554 15.529 1.00 94.31 99 ALA A CA 1
ATOM 770 C C . ALA A 1 99 ? -1.672 3.675 17.055 1.00 94.31 99 ALA A C 1
ATOM 772 O O . ALA A 1 99 ? -2.473 2.947 17.642 1.00 94.31 99 ALA A O 1
ATOM 773 N N . ILE A 1 100 ? -0.969 4.626 17.683 1.00 95.88 100 ILE A N 1
ATOM 774 C CA . ILE A 1 100 ? -1.122 4.940 19.110 1.00 95.88 100 ILE A CA 1
ATOM 775 C C . ILE A 1 100 ? -2.541 5.437 19.393 1.00 95.88 100 ILE A C 1
ATOM 777 O O . ILE A 1 100 ? -3.215 4.869 20.249 1.00 95.88 100 ILE A O 1
ATOM 781 N N . VAL A 1 101 ? -3.036 6.427 18.643 1.00 96.81 101 VAL A N 1
ATOM 782 C CA . VAL A 1 101 ? -4.377 6.984 18.873 1.00 96.81 101 VAL A CA 1
ATOM 783 C C . VAL A 1 101 ? -5.478 5.943 18.645 1.00 96.81 101 VAL A C 1
ATOM 785 O O . VAL A 1 101 ? -6.422 5.885 19.425 1.00 96.81 101 VAL A O 1
ATOM 788 N N . LEU A 1 102 ? -5.367 5.078 17.631 1.00 96.56 102 LEU A N 1
ATOM 789 C CA . LEU A 1 102 ? -6.333 3.988 17.421 1.00 96.56 102 LEU A CA 1
ATOM 790 C C . LEU A 1 102 ? -6.397 3.036 18.629 1.00 96.56 102 LEU A C 1
ATOM 792 O O . LEU A 1 102 ? -7.486 2.620 19.034 1.00 96.56 102 LEU A O 1
ATOM 796 N N . LYS A 1 103 ? -5.238 2.731 19.225 1.00 96.12 103 LYS A N 1
ATOM 797 C CA . LYS A 1 103 ? -5.142 1.910 20.436 1.00 96.12 103 LYS A CA 1
ATOM 798 C C . LYS A 1 103 ? -5.719 2.619 21.662 1.00 96.12 103 LYS A C 1
ATOM 800 O O . LYS A 1 103 ? -6.452 1.995 22.420 1.00 96.12 103 LYS A O 1
ATOM 805 N N . GLU A 1 104 ? -5.418 3.907 21.845 1.00 97.38 104 GLU A N 1
ATOM 806 C CA . GLU A 1 104 ? -6.005 4.733 22.913 1.00 97.38 104 GLU A CA 1
ATOM 807 C C . GLU A 1 104 ? -7.528 4.804 22.815 1.00 97.38 104 GLU A C 1
ATOM 809 O O . GLU A 1 104 ? -8.205 4.865 23.838 1.00 97.38 104 GLU A O 1
ATOM 814 N N . LEU A 1 105 ? -8.065 4.822 21.591 1.00 96.81 105 LEU A N 1
ATOM 815 C CA . LEU A 1 105 ? -9.498 4.932 21.388 1.00 96.81 105 LEU A CA 1
ATOM 816 C C . LEU A 1 105 ? -10.239 3.678 21.832 1.00 96.81 105 LEU A C 1
ATOM 818 O O . LEU A 1 105 ? -11.267 3.867 22.472 1.00 96.81 105 LEU A O 1
ATOM 822 N N . VAL A 1 106 ? -9.769 2.466 21.471 1.00 97.31 106 VAL A N 1
ATOM 823 C CA . VAL A 1 106 ? -10.334 1.148 21.887 1.00 97.31 106 VAL A CA 1
ATOM 824 C C . VAL A 1 106 ? -9.822 -0.050 21.055 1.00 97.31 106 VAL A C 1
ATOM 826 O O . VAL A 1 106 ? -10.052 -1.200 21.435 1.00 97.31 106 VAL A O 1
ATOM 829 N N . LEU A 1 107 ? -9.140 0.161 19.920 1.00 96.88 107 LEU A N 1
ATOM 830 C CA . LEU A 1 107 ? -8.774 -0.939 19.012 1.00 96.88 107 LEU A CA 1
ATOM 831 C C . LEU A 1 107 ? -7.559 -1.739 19.493 1.00 96.88 107 LEU A C 1
ATOM 833 O O . LEU A 1 107 ? -6.587 -1.198 20.023 1.00 96.88 107 LEU A O 1
ATOM 837 N N . SER A 1 108 ? -7.573 -3.043 19.219 1.00 96.56 108 SER A N 1
ATOM 838 C CA . SER A 1 108 ? -6.409 -3.907 19.417 1.00 96.56 108 SER A CA 1
ATOM 839 C C . SER A 1 108 ? -5.570 -3.929 18.141 1.00 96.56 108 SER A C 1
ATOM 841 O O . SER A 1 108 ? -5.993 -4.460 17.119 1.00 96.56 108 SER A O 1
ATOM 843 N N . ILE A 1 109 ? -4.388 -3.315 18.170 1.00 95.69 109 ILE A N 1
ATOM 844 C CA . ILE A 1 109 ? -3.549 -3.152 16.978 1.00 95.69 109 ILE A CA 1
ATOM 845 C C . ILE A 1 109 ? -2.501 -4.262 16.888 1.00 95.69 109 ILE A C 1
ATOM 847 O O . ILE A 1 109 ? -1.745 -4.487 17.834 1.00 95.69 109 ILE A O 1
ATOM 851 N N . VAL A 1 110 ? -2.422 -4.908 15.724 1.00 95.19 110 VAL A N 1
ATOM 852 C CA . VAL A 1 110 ? -1.402 -5.910 15.385 1.00 95.19 110 VAL A CA 1
ATOM 853 C C . VAL A 1 110 ? -0.681 -5.537 14.090 1.00 95.19 110 VAL A C 1
ATOM 855 O O . VAL A 1 110 ? -1.181 -4.761 13.278 1.00 95.19 110 VAL A O 1
ATOM 858 N N . VAL A 1 111 ? 0.511 -6.091 13.874 1.00 93.19 111 VAL A N 1
ATOM 859 C CA . VAL A 1 111 ? 1.252 -5.901 12.618 1.00 93.19 111 VAL A CA 1
ATOM 860 C C . VAL A 1 111 ? 0.667 -6.822 11.547 1.00 93.19 111 VAL A C 1
ATOM 862 O O . VAL A 1 111 ? 0.675 -8.042 11.710 1.00 93.19 111 VAL A O 1
ATOM 865 N N . ALA A 1 112 ? 0.179 -6.253 10.443 1.00 95.12 112 ALA A N 1
ATOM 866 C CA . ALA A 1 112 ? -0.459 -7.022 9.368 1.00 95.12 112 ALA A CA 1
ATOM 867 C C . ALA A 1 112 ? 0.528 -7.716 8.422 1.00 95.12 112 ALA A C 1
ATOM 869 O O . ALA A 1 112 ? 0.146 -8.670 7.747 1.00 95.12 112 ALA A O 1
ATOM 870 N N . GLN A 1 113 ? 1.785 -7.264 8.384 1.00 94.00 113 GLN A N 1
ATOM 871 C CA . GLN A 1 113 ? 2.760 -7.647 7.359 1.00 94.00 113 GLN A CA 1
ATOM 872 C C . GLN A 1 113 ? 2.876 -9.163 7.169 1.00 94.00 113 GLN A C 1
ATOM 874 O O . GLN A 1 113 ? 2.839 -9.644 6.046 1.00 94.00 113 GLN A O 1
ATOM 879 N N . ARG A 1 114 ? 2.949 -9.949 8.254 1.00 92.38 114 ARG A N 1
ATOM 880 C CA . ARG A 1 114 ? 3.029 -11.414 8.133 1.00 92.38 114 ARG A CA 1
ATOM 881 C C . ARG A 1 114 ? 1.820 -11.988 7.391 1.00 92.38 114 ARG A C 1
ATOM 883 O O . ARG A 1 114 ? 2.001 -12.788 6.484 1.00 92.38 114 ARG A O 1
ATOM 890 N N . ALA A 1 115 ? 0.607 -11.608 7.788 1.00 91.12 115 ALA A N 1
ATOM 891 C CA . ALA A 1 115 ? -0.612 -12.135 7.177 1.00 91.12 115 ALA A CA 1
ATOM 892 C C . ALA A 1 115 ? -0.705 -11.739 5.696 1.00 91.12 115 ALA A C 1
ATOM 894 O O . ALA A 1 115 ? -1.030 -12.574 4.855 1.00 91.12 115 ALA A O 1
ATOM 895 N N . ILE A 1 116 ? -0.351 -10.490 5.384 1.00 93.25 116 ILE A N 1
ATOM 896 C CA . ILE A 1 116 ? -0.364 -9.958 4.019 1.00 93.25 116 ILE A CA 1
ATOM 897 C C . ILE A 1 116 ? 0.675 -10.666 3.144 1.00 93.25 116 ILE A C 1
ATOM 899 O O . ILE A 1 116 ? 0.334 -11.131 2.061 1.00 93.25 116 ILE A O 1
ATOM 903 N N . GLU A 1 117 ? 1.915 -10.826 3.605 1.00 95.06 117 GLU A N 1
ATOM 904 C CA . GLU A 1 117 ? 2.964 -11.483 2.815 1.00 95.06 117 GLU A CA 1
ATOM 905 C C . GLU A 1 117 ? 2.686 -12.976 2.591 1.00 95.06 117 GLU A C 1
ATOM 907 O O . GLU A 1 117 ? 2.910 -13.494 1.495 1.00 95.06 117 GLU A O 1
ATOM 912 N N . MET A 1 118 ? 2.117 -13.673 3.580 1.00 95.31 118 MET A N 1
ATOM 913 C CA . MET A 1 118 ? 1.686 -15.063 3.391 1.00 95.31 118 MET A CA 1
ATOM 914 C C . MET A 1 118 ? 0.560 -15.168 2.361 1.00 95.31 118 MET A C 1
ATOM 916 O O . MET A 1 118 ? 0.621 -16.031 1.487 1.00 95.31 118 MET A O 1
ATOM 920 N N . ALA A 1 119 ? -0.417 -14.256 2.391 1.00 91.50 119 ALA A N 1
ATOM 921 C CA . ALA A 1 119 ? -1.457 -14.206 1.366 1.00 91.50 119 ALA A CA 1
ATOM 922 C C . ALA A 1 119 ? -0.871 -13.915 -0.029 1.00 91.50 119 ALA A C 1
ATOM 924 O O . ALA A 1 119 ? -1.213 -14.592 -0.992 1.00 91.50 119 ALA A O 1
ATOM 925 N N . ARG A 1 120 ? 0.071 -12.967 -0.140 1.00 94.25 120 ARG A N 1
ATOM 926 C CA . ARG A 1 120 ? 0.719 -12.589 -1.411 1.00 94.25 120 ARG A CA 1
ATOM 927 C C . ARG A 1 120 ? 1.610 -13.682 -1.996 1.00 94.25 120 ARG A C 1
ATOM 929 O O . ARG A 1 120 ? 1.921 -13.605 -3.185 1.00 94.25 120 ARG A O 1
ATOM 936 N N . THR A 1 121 ? 2.040 -14.651 -1.193 1.00 97.19 121 THR A N 1
ATOM 937 C CA . THR A 1 121 ? 2.916 -15.741 -1.643 1.00 97.19 121 THR A CA 1
ATOM 938 C C . THR A 1 121 ? 2.184 -16.704 -2.582 1.00 97.19 121 THR A C 1
ATOM 940 O O . THR A 1 121 ? 2.789 -17.228 -3.515 1.00 97.19 121 THR A O 1
ATOM 943 N N . ILE A 1 122 ? 0.876 -16.897 -2.394 1.00 95.88 122 ILE A N 1
ATOM 944 C CA . ILE A 1 122 ? 0.054 -17.750 -3.258 1.00 95.88 122 ILE A CA 1
ATOM 945 C C . ILE A 1 122 ? -0.568 -16.894 -4.363 1.00 95.88 122 ILE A C 1
ATOM 947 O O . ILE A 1 122 ? -1.257 -15.918 -4.080 1.00 95.88 122 ILE A O 1
ATOM 951 N N . LYS A 1 123 ? -0.320 -17.250 -5.628 1.00 94.31 123 LYS A N 1
ATOM 952 C CA . LYS A 1 123 ? -0.837 -16.524 -6.797 1.00 94.31 123 LYS A CA 1
ATOM 953 C C . LYS A 1 123 ? -2.065 -17.201 -7.376 1.00 94.31 123 LYS A C 1
ATOM 955 O O . LYS A 1 123 ? -2.084 -18.418 -7.545 1.00 94.31 123 LYS A O 1
ATOM 960 N N . SER A 1 124 ? -3.062 -16.400 -7.728 1.00 95.50 124 SER A N 1
ATOM 961 C CA . SER A 1 124 ? -4.193 -16.847 -8.538 1.00 95.50 124 SER A CA 1
ATOM 962 C C . SER A 1 124 ? -3.757 -17.165 -9.979 1.00 95.50 124 SER A C 1
ATOM 964 O O . SER A 1 124 ? -2.745 -16.635 -10.457 1.00 95.50 124 SER A O 1
ATOM 966 N N . PRO A 1 125 ? -4.518 -17.994 -10.719 1.00 97.75 125 PRO A N 1
ATOM 967 C CA . PRO A 1 125 ? -4.247 -18.248 -12.135 1.00 97.75 125 PRO A CA 1
ATOM 968 C C . PRO A 1 125 ? -4.204 -16.963 -12.978 1.00 97.75 125 PRO A C 1
ATOM 970 O O . PRO A 1 125 ? -3.393 -16.842 -13.896 1.00 97.75 125 PRO A O 1
ATOM 973 N N . GLU A 1 126 ? -5.049 -15.986 -12.655 1.00 96.81 126 GLU A N 1
ATOM 974 C CA . GLU A 1 126 ? -5.125 -14.682 -13.313 1.00 96.81 126 GLU A CA 1
ATOM 975 C C . GLU A 1 126 ? -3.872 -13.840 -13.044 1.00 96.81 126 GLU A C 1
ATOM 977 O O . GLU A 1 126 ? -3.297 -13.286 -13.982 1.00 96.81 126 GLU A O 1
ATOM 982 N N . GLU A 1 127 ? -3.375 -13.810 -11.803 1.00 97.00 127 GLU A N 1
ATOM 983 C CA . GLU A 1 127 ? -2.104 -13.148 -11.481 1.00 97.00 127 GLU A CA 1
ATOM 984 C C . GLU A 1 127 ? -0.926 -13.782 -12.224 1.00 97.00 127 GLU A C 1
ATOM 986 O O . GLU A 1 127 ? -0.062 -13.063 -12.725 1.00 97.00 12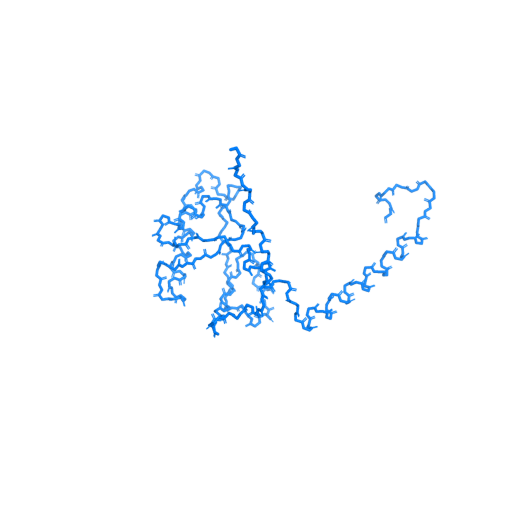7 GLU A O 1
ATOM 991 N N . VAL A 1 128 ? -0.890 -15.113 -12.349 1.00 98.31 128 VAL A N 1
ATOM 992 C CA . VAL A 1 128 ? 0.174 -15.803 -13.095 1.00 98.31 128 VAL A CA 1
ATOM 993 C C . VAL A 1 128 ? 0.163 -15.400 -14.572 1.00 98.31 128 VAL A C 1
ATOM 995 O O . VAL A 1 128 ? 1.227 -15.129 -15.131 1.00 98.31 128 VAL A O 1
ATOM 998 N N . LYS A 1 129 ? -1.014 -15.276 -15.204 1.00 98.31 129 LYS A N 1
ATOM 999 C CA . LYS A 1 129 ? -1.128 -14.766 -16.587 1.00 98.31 129 LYS A CA 1
ATOM 1000 C C . LYS A 1 129 ? -0.531 -13.358 -16.707 1.00 98.31 129 LYS A C 1
ATOM 1002 O O . LYS A 1 129 ? 0.233 -13.101 -17.638 1.00 98.31 129 LYS A O 1
ATOM 1007 N N . CYS A 1 130 ? -0.824 -12.473 -15.753 1.00 98.25 130 CYS A N 1
ATOM 1008 C CA . CYS A 1 130 ? -0.261 -11.121 -15.707 1.00 98.25 130 CYS A CA 1
ATOM 1009 C C . CYS A 1 130 ? 1.262 -11.124 -15.513 1.00 98.25 130 CYS A C 1
ATOM 1011 O O . CYS A 1 130 ? 1.963 -10.384 -16.201 1.00 98.25 130 CYS A O 1
ATOM 1013 N N . ILE A 1 131 ? 1.788 -11.974 -14.626 1.00 98.38 131 ILE A N 1
ATOM 1014 C CA . ILE A 1 131 ? 3.234 -12.121 -14.401 1.00 98.38 131 ILE A CA 1
ATOM 1015 C C . ILE A 1 131 ? 3.930 -12.559 -15.693 1.00 98.38 131 ILE A C 1
ATOM 1017 O O . ILE A 1 131 ? 4.904 -11.933 -16.101 1.00 98.38 131 ILE A O 1
ATOM 1021 N N . VAL A 1 132 ? 3.406 -13.578 -16.379 1.00 98.50 132 VAL A N 1
ATOM 1022 C CA . VAL A 1 132 ? 3.969 -14.060 -17.652 1.00 98.50 132 VAL A CA 1
ATOM 1023 C C . VAL A 1 132 ? 3.931 -12.972 -18.727 1.00 98.50 132 VAL A C 1
ATOM 1025 O O . VAL A 1 132 ? 4.909 -12.793 -19.452 1.00 98.50 132 VAL A O 1
ATOM 1028 N N . ALA A 1 133 ? 2.829 -12.227 -18.834 1.00 98.50 133 ALA A N 1
ATOM 1029 C CA . ALA A 1 133 ? 2.723 -11.121 -19.783 1.00 98.50 133 ALA A CA 1
ATOM 1030 C C . ALA A 1 133 ? 3.740 -10.005 -19.484 1.00 98.50 133 ALA A C 1
ATOM 1032 O O . ALA A 1 133 ? 4.403 -9.521 -20.401 1.00 98.50 133 ALA A O 1
ATOM 1033 N N . SER A 1 134 ? 3.901 -9.646 -18.207 1.00 98.50 134 SER A N 1
ATOM 1034 C CA . SER A 1 134 ? 4.882 -8.658 -17.751 1.00 98.50 134 SER A CA 1
ATOM 1035 C C . SER A 1 134 ? 6.312 -9.096 -18.080 1.00 98.50 134 SER A C 1
ATOM 1037 O O . SER A 1 134 ? 7.053 -8.341 -18.705 1.00 98.50 134 SER A O 1
ATOM 1039 N N . LEU A 1 135 ? 6.668 -10.349 -17.770 1.00 98.62 135 LEU A N 1
ATOM 1040 C CA . LEU A 1 135 ? 7.990 -10.907 -18.068 1.00 98.62 135 LEU A CA 1
ATOM 1041 C C . LEU A 1 135 ? 8.308 -10.857 -19.562 1.00 98.62 135 LEU A C 1
ATOM 1043 O O . LEU A 1 135 ? 9.365 -10.359 -19.935 1.00 98.62 135 LEU A O 1
ATOM 1047 N N . ARG A 1 136 ? 7.373 -11.271 -20.424 1.00 98.56 136 ARG A N 1
ATOM 1048 C CA . ARG A 1 136 ? 7.559 -11.199 -21.884 1.00 98.56 136 ARG A CA 1
ATOM 1049 C C . ARG A 1 136 ? 7.798 -9.768 -22.368 1.00 98.56 136 ARG A C 1
ATOM 1051 O O . ARG A 1 136 ? 8.639 -9.542 -23.234 1.00 98.56 136 ARG A O 1
ATOM 1058 N N . ALA A 1 137 ? 7.070 -8.793 -21.822 1.00 98.50 137 ALA A N 1
ATOM 1059 C CA . ALA A 1 137 ? 7.276 -7.388 -22.164 1.00 98.50 137 ALA A CA 1
ATOM 1060 C C . ALA A 1 137 ? 8.662 -6.892 -21.713 1.00 98.50 137 ALA A C 1
ATOM 1062 O O . ALA A 1 137 ? 9.356 -6.222 -22.481 1.00 98.50 137 ALA A O 1
ATOM 1063 N N . THR A 1 138 ? 9.091 -7.263 -20.502 1.00 98.44 138 THR A N 1
ATOM 1064 C CA . THR A 1 138 ? 10.429 -6.953 -19.987 1.00 98.44 138 THR A CA 1
ATOM 1065 C C . THR A 1 138 ? 11.526 -7.598 -20.831 1.00 98.44 138 THR A C 1
ATOM 1067 O O . THR A 1 138 ? 12.485 -6.918 -21.174 1.00 98.44 138 THR A O 1
ATOM 1070 N N . GLU A 1 139 ? 11.382 -8.861 -21.231 1.00 98.62 139 GLU A N 1
ATOM 1071 C CA . GLU A 1 139 ? 12.348 -9.564 -22.087 1.00 98.62 139 GLU A CA 1
ATOM 1072 C C . GLU A 1 139 ? 12.538 -8.857 -23.433 1.00 98.62 139 GLU A C 1
ATOM 1074 O O . GLU A 1 139 ? 13.669 -8.667 -23.879 1.00 98.62 139 GLU A O 1
ATOM 1079 N N . VAL A 1 140 ? 11.449 -8.396 -24.056 1.00 98.56 140 VAL A N 1
ATOM 1080 C CA . VAL A 1 140 ? 11.521 -7.606 -25.295 1.00 98.56 140 VAL A CA 1
ATOM 1081 C C . VAL A 1 140 ? 12.258 -6.284 -25.067 1.00 98.56 140 VAL A C 1
ATOM 1083 O O . VAL A 1 140 ? 13.096 -5.903 -25.886 1.00 98.56 140 VAL A O 1
ATOM 1086 N N . ALA A 1 141 ? 11.963 -5.576 -23.975 1.00 97.94 141 ALA A N 1
ATOM 1087 C CA . ALA A 1 141 ? 12.624 -4.312 -23.652 1.00 97.94 141 ALA A CA 1
ATOM 1088 C C . ALA A 1 141 ? 14.125 -4.504 -23.380 1.00 97.94 141 ALA A C 1
ATOM 1090 O O . ALA A 1 141 ? 14.947 -3.778 -23.934 1.00 97.94 141 ALA A O 1
ATOM 1091 N N . VAL A 1 142 ? 14.488 -5.524 -22.601 1.00 98.19 142 VAL A N 1
ATOM 1092 C CA . VAL A 1 142 ? 15.883 -5.877 -22.302 1.00 98.19 142 VAL A CA 1
ATOM 1093 C C . VAL A 1 142 ? 16.624 -6.338 -23.560 1.00 98.19 142 VAL A C 1
ATOM 1095 O O . VAL A 1 142 ? 17.794 -6.006 -23.728 1.00 98.19 142 VAL A O 1
ATOM 1098 N N . GLY A 1 143 ? 15.958 -7.046 -24.477 1.00 98.19 143 GLY A N 1
ATOM 1099 C CA . GLY A 1 143 ? 16.529 -7.393 -25.780 1.00 98.19 143 GLY A CA 1
ATOM 1100 C C . GLY A 1 143 ? 16.929 -6.151 -26.578 1.00 98.19 143 GLY A C 1
ATOM 1101 O O . GLY A 1 143 ? 18.067 -6.049 -27.024 1.00 98.19 143 GLY A O 1
ATOM 1102 N N . LYS A 1 144 ? 16.031 -5.161 -26.670 1.00 97.44 144 LYS A N 1
ATOM 1103 C CA . LYS A 1 144 ? 16.315 -3.878 -27.339 1.00 97.44 144 LYS A CA 1
ATOM 1104 C C . LYS A 1 144 ? 17.439 -3.103 -26.660 1.00 97.44 144 LYS A C 1
ATOM 1106 O O . LYS A 1 144 ? 18.313 -2.588 -27.349 1.00 97.44 144 LYS A O 1
ATOM 1111 N N . LEU A 1 145 ? 17.419 -3.046 -25.328 1.00 97.38 145 LEU A N 1
ATOM 1112 C CA . LEU A 1 145 ? 18.479 -2.435 -24.532 1.00 97.38 145 LEU A CA 1
ATOM 1113 C C . LEU A 1 145 ? 19.832 -3.053 -24.889 1.00 97.38 145 LEU A C 1
ATOM 1115 O O . LEU A 1 145 ? 20.745 -2.341 -25.294 1.00 97.38 145 LEU A O 1
ATOM 1119 N N . ARG A 1 146 ? 19.937 -4.385 -24.819 1.00 97.75 146 ARG A N 1
ATOM 1120 C CA . ARG A 1 146 ? 21.163 -5.126 -25.131 1.00 97.75 146 ARG A CA 1
ATOM 1121 C C . ARG A 1 146 ? 21.666 -4.836 -26.542 1.00 97.75 146 ARG A C 1
ATOM 1123 O O . ARG A 1 146 ? 22.855 -4.597 -26.717 1.00 97.75 146 ARG A O 1
ATOM 1130 N N . ASP A 1 147 ? 20.775 -4.851 -27.527 1.00 97.38 147 ASP A N 1
ATOM 1131 C CA . ASP A 1 147 ? 21.138 -4.645 -28.930 1.00 97.38 147 ASP A CA 1
ATOM 1132 C C . ASP A 1 147 ? 21.567 -3.185 -29.213 1.00 97.38 147 ASP A C 1
ATOM 1134 O O . ASP A 1 147 ? 22.251 -2.925 -30.201 1.00 97.38 147 ASP A O 1
ATOM 1138 N N . SER A 1 148 ? 21.206 -2.236 -28.339 1.00 95.56 148 SER A N 1
ATOM 1139 C CA . SER A 1 148 ? 21.597 -0.821 -28.434 1.00 95.56 148 SER A CA 1
ATOM 1140 C C . SER A 1 148 ? 22.944 -0.482 -27.780 1.00 95.56 148 SER A C 1
ATOM 1142 O O . SER A 1 148 ? 23.469 0.609 -28.003 1.00 95.56 148 SER A O 1
ATOM 1144 N N . ILE A 1 149 ? 23.518 -1.397 -26.987 1.00 97.25 149 ILE A N 1
ATOM 1145 C CA . ILE A 1 149 ? 24.775 -1.155 -26.268 1.00 97.25 149 ILE A CA 1
ATOM 1146 C C . ILE A 1 149 ? 25.917 -0.941 -27.266 1.00 97.25 149 ILE A C 1
ATOM 1148 O O . ILE A 1 149 ? 26.233 -1.806 -28.083 1.00 97.25 149 ILE A O 1
ATOM 1152 N N . ALA A 1 150 ? 26.597 0.197 -27.132 1.00 96.75 150 ALA A N 1
ATOM 1153 C CA . ALA A 1 150 ? 27.767 0.555 -27.919 1.00 96.75 150 ALA A CA 1
ATOM 1154 C C . ALA A 1 150 ? 28.817 1.274 -27.048 1.00 96.75 150 ALA A C 1
ATOM 1156 O O . ALA A 1 150 ? 28.455 1.946 -26.074 1.00 96.75 150 ALA A O 1
ATOM 1157 N N . PRO A 1 151 ? 30.120 1.170 -27.376 1.00 97.25 151 PRO A N 1
ATOM 1158 C CA . PRO A 1 151 ? 31.164 1.907 -26.671 1.00 97.25 151 PRO A CA 1
ATOM 1159 C C . PRO A 1 151 ? 30.914 3.420 -26.677 1.00 97.25 151 PRO A C 1
ATOM 1161 O O . PRO A 1 151 ? 30.546 3.992 -27.700 1.00 97.25 151 PRO A O 1
ATOM 1164 N N . GLY A 1 152 ? 31.163 4.071 -25.540 1.00 96.56 152 GLY A N 1
ATOM 1165 C CA . GLY A 1 152 ? 30.991 5.519 -25.379 1.00 96.56 152 GLY A CA 1
ATOM 1166 C C . GLY A 1 152 ? 29.600 5.962 -24.909 1.00 96.56 152 GLY A C 1
ATOM 1167 O O . GLY A 1 152 ? 29.426 7.148 -24.640 1.00 96.56 152 GLY A O 1
ATOM 1168 N N . LEU A 1 153 ? 28.639 5.042 -24.759 1.00 96.75 153 LEU A N 1
ATOM 1169 C CA . LEU A 1 153 ? 27.366 5.320 -24.085 1.00 96.75 153 LEU A CA 1
ATOM 1170 C C . LEU A 1 153 ? 27.529 5.315 -22.557 1.00 96.75 153 LEU A C 1
ATOM 1172 O O . LEU A 1 153 ? 28.290 4.526 -21.998 1.00 96.75 153 LEU A O 1
ATOM 1176 N N . THR A 1 154 ? 26.789 6.195 -21.885 1.00 96.75 154 THR A N 1
ATOM 1177 C CA . THR A 1 154 ? 26.650 6.223 -20.419 1.00 96.75 154 THR A CA 1
ATOM 1178 C C . THR A 1 154 ? 25.483 5.355 -19.955 1.00 96.75 154 THR A C 1
ATOM 1180 O O . THR A 1 154 ? 24.572 5.076 -20.728 1.00 96.75 154 THR A O 1
ATOM 1183 N N . GLU A 1 155 ? 25.455 4.992 -18.672 1.00 95.25 155 GLU A N 1
ATOM 1184 C CA . GLU A 1 155 ? 24.364 4.200 -18.079 1.00 95.25 155 GLU A CA 1
ATOM 1185 C C . GLU A 1 155 ? 22.981 4.843 -18.257 1.00 95.25 155 GLU A C 1
ATOM 1187 O O . GLU A 1 155 ? 22.025 4.137 -18.525 1.00 95.25 155 GLU A O 1
ATOM 1192 N N . ASN A 1 156 ? 22.868 6.175 -18.177 1.00 96.44 156 ASN A N 1
ATOM 1193 C CA . ASN A 1 156 ? 21.592 6.877 -18.385 1.00 96.44 156 ASN A CA 1
ATOM 1194 C C . ASN A 1 156 ? 21.138 6.910 -19.857 1.00 96.44 156 ASN A C 1
ATOM 1196 O O . ASN A 1 156 ? 20.005 7.301 -20.131 1.00 96.44 156 ASN A O 1
ATOM 1200 N N . GLN A 1 157 ? 22.034 6.613 -20.804 1.00 93.94 157 GLN A N 1
ATOM 1201 C CA . GLN A 1 157 ? 21.727 6.562 -22.239 1.00 93.94 157 GLN A CA 1
ATOM 1202 C C . GLN A 1 157 ? 21.334 5.158 -22.712 1.00 93.94 157 GLN A C 1
ATOM 1204 O O . GLN A 1 157 ? 20.869 5.031 -23.845 1.00 93.94 157 GLN A O 1
ATOM 1209 N N . LEU A 1 158 ? 21.553 4.142 -21.873 1.00 87.00 158 LEU A N 1
ATOM 1210 C CA . LEU A 1 158 ? 21.084 2.773 -22.056 1.00 87.00 158 LEU A CA 1
ATOM 1211 C C . LEU A 1 158 ? 19.654 2.672 -21.503 1.00 87.00 158 LEU A C 1
ATOM 1213 O O . LEU A 1 158 ? 18.753 2.289 -22.280 1.00 87.00 158 LEU A O 1
#

Sequence (158 aa):
MASKLPSSVIETEPSHPVSFPYGHSIHHVRVYGLPPHLAQGHETVDEVRTAKSVTFTSSGPKIHYRERKWAQEMVDMIESLVGKRSATVGLERINANVAIVLKELVLSIVVAQRAIEMARTIKSPEEVKCIVASLRATEVAVGKLRDSIAPGLTENQL

Organism: NCBI:txid42672

pLDDT: mean 80.81, std 23.33, range [28.19, 98.62]

Foldseek 3Di:
DDDDDDDDPPPDDPPDPPDPPDPDPPLQPADEDDDVVVCPPDPSHPYYDHHQDLDCVVQPPNNLVSLLVVLVVVLVVVCVRVVDSAEEDADADDDPVSQVNNVVRRYRYDHCVVVVVVVVVDDDPVVVVVVVVVVVVVVVVVVVVVVPDDPPDDPVRD